Protein AF-A0AAJ0PCZ7-F1 (afdb_monomer_lite)

Foldseek 3Di:
DDPVLDDDDDDDDQDDPDGDDDDPPFDFDFDADPPGTPDDRDTDDPVVDPPSNNVSVVD

Structure (mmCIF, N/CA/C/O backbone):
data_AF-A0AAJ0PCZ7-F1
#
_entry.id   AF-A0AAJ0PCZ7-F1
#
loop_
_atom_site.group_PDB
_atom_site.id
_atom_site.type_symbol
_atom_site.label_atom_id
_atom_site.label_alt_id
_atom_site.label_comp_id
_atom_site.label_asym_id
_atom_site.label_entity_id
_atom_site.label_seq_id
_atom_site.pdbx_PDB_ins_code
_atom_site.Cartn_x
_atom_site.Cartn_y
_atom_site.Cartn_z
_atom_site.occupancy
_atom_site.B_iso_or_equiv
_atom_site.auth_seq_id
_atom_site.auth_comp_id
_atom_site.auth_asym_id
_atom_site.auth_atom_id
_atom_site.pdbx_PDB_model_num
ATOM 1 N N . MET A 1 1 ? 3.935 -1.066 -2.437 1.00 78.38 1 MET A N 1
ATOM 2 C CA . MET A 1 1 ? 4.898 -0.879 -3.545 1.00 78.38 1 MET A CA 1
ATOM 3 C C . MET A 1 1 ? 4.579 0.446 -4.230 1.00 78.38 1 MET A C 1
ATOM 5 O O . MET A 1 1 ? 3.404 0.787 -4.321 1.00 78.38 1 MET A O 1
ATOM 9 N N . LYS A 1 2 ? 5.589 1.223 -4.625 1.00 79.38 2 LYS A N 1
ATOM 10 C CA . LYS A 1 2 ? 5.403 2.472 -5.383 1.00 79.38 2 LYS A CA 1
ATOM 11 C C . LYS A 1 2 ? 5.113 2.178 -6.855 1.00 79.38 2 LYS A C 1
ATOM 13 O O . LYS A 1 2 ? 5.376 1.073 -7.320 1.00 79.38 2 LYS A O 1
ATOM 18 N N . GLU A 1 3 ? 4.640 3.179 -7.596 1.00 77.25 3 GLU A N 1
ATOM 19 C CA . GLU A 1 3 ? 4.389 3.071 -9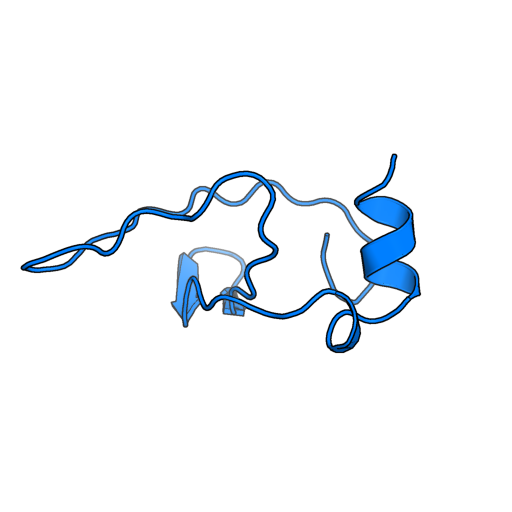.045 1.00 77.25 3 GLU A CA 1
ATOM 20 C C . GLU A 1 3 ? 5.642 2.687 -9.849 1.00 77.25 3 GLU A C 1
ATOM 22 O O . GLU A 1 3 ? 5.550 1.970 -10.845 1.00 77.25 3 GLU A O 1
ATOM 27 N N . ASP A 1 4 ? 6.829 3.096 -9.387 1.00 77.94 4 ASP A N 1
ATOM 28 C CA . ASP A 1 4 ? 8.110 2.726 -10.001 1.00 77.94 4 ASP A CA 1
ATOM 29 C C . ASP A 1 4 ? 8.481 1.243 -9.798 1.00 77.94 4 ASP A C 1
ATOM 31 O O . ASP A 1 4 ? 9.326 0.708 -10.522 1.00 77.94 4 ASP A O 1
ATOM 35 N N . GLY A 1 5 ? 7.796 0.548 -8.888 1.00 72.38 5 GLY A N 1
ATOM 36 C CA . GLY A 1 5 ? 8.056 -0.831 -8.502 1.00 72.38 5 GLY A CA 1
ATOM 37 C C . GLY A 1 5 ? 9.003 -0.991 -7.307 1.00 72.38 5 GLY A C 1
ATOM 38 O O . GLY A 1 5 ? 9.375 -2.108 -6.962 1.00 72.38 5 GLY A O 1
ATOM 39 N N . SER A 1 6 ? 9.401 0.094 -6.645 1.00 79.81 6 SER A N 1
ATOM 40 C CA . SER A 1 6 ? 10.200 0.027 -5.422 1.00 79.81 6 SER A CA 1
ATOM 41 C C . SER A 1 6 ? 9.343 -0.288 -4.190 1.00 79.81 6 SER A C 1
ATOM 43 O O . SER A 1 6 ? 8.151 0.039 -4.097 1.00 79.81 6 SER A O 1
ATOM 45 N N . HIS A 1 7 ? 9.961 -0.956 -3.217 1.00 81.62 7 HIS A N 1
ATOM 46 C CA . HIS A 1 7 ? 9.343 -1.280 -1.937 1.00 81.62 7 HIS A CA 1
ATOM 47 C C . HIS A 1 7 ? 9.672 -0.164 -0.942 1.00 81.62 7 HIS A C 1
ATOM 49 O O . HIS A 1 7 ? 10.829 0.212 -0.776 1.00 81.62 7 HIS A O 1
ATOM 55 N N . GLN A 1 8 ? 8.652 0.375 -0.279 1.00 79.75 8 GLN A N 1
ATOM 56 C CA . GLN A 1 8 ? 8.827 1.315 0.821 1.00 79.75 8 GLN A CA 1
ATOM 57 C C . GLN A 1 8 ? 7.781 1.012 1.886 1.00 79.75 8 GLN A C 1
ATOM 59 O O . GLN A 1 8 ? 6.591 0.926 1.578 1.00 79.75 8 GLN A O 1
ATOM 64 N N . VAL A 1 9 ? 8.243 0.866 3.126 1.00 80.50 9 VAL A N 1
ATOM 65 C CA . VAL A 1 9 ? 7.378 0.814 4.302 1.00 80.50 9 VAL A CA 1
ATOM 66 C C . VAL A 1 9 ? 7.129 2.251 4.736 1.00 80.50 9 VAL A C 1
ATOM 68 O O . VAL A 1 9 ? 8.071 3.003 4.986 1.00 80.50 9 VAL A O 1
ATOM 71 N N . VAL A 1 10 ? 5.861 2.646 4.773 1.00 75.00 10 VAL A N 1
ATOM 72 C CA . VAL A 1 10 ? 5.430 3.958 5.255 1.00 75.00 10 VAL A CA 1
ATOM 73 C C . VAL A 1 10 ? 4.509 3.705 6.443 1.00 75.00 10 VAL A C 1
ATOM 75 O O . VAL A 1 10 ? 3.525 2.984 6.269 1.00 75.00 10 VAL A O 1
ATOM 78 N N . PRO A 1 11 ? 4.806 4.245 7.637 1.00 75.81 11 PRO A N 1
ATOM 79 C CA . PRO A 1 11 ? 3.857 4.192 8.736 1.00 75.81 11 PRO A CA 1
ATOM 80 C C . PRO A 1 11 ? 2.617 5.005 8.347 1.00 75.81 11 PRO A C 1
ATOM 82 O O . PRO A 1 11 ? 2.724 6.167 7.952 1.00 75.81 11 PRO A O 1
ATOM 85 N N . VAL A 1 12 ? 1.448 4.371 8.413 1.00 72.75 12 VAL A N 1
ATOM 86 C CA . VAL A 1 12 ? 0.154 5.008 8.154 1.00 72.75 12 VAL A CA 1
ATOM 87 C C . VAL A 1 12 ? -0.659 4.920 9.433 1.00 72.75 12 VAL A C 1
ATOM 89 O O . VAL A 1 12 ? -0.918 3.826 9.928 1.00 72.75 12 VAL A O 1
ATOM 92 N N . GLU A 1 13 ? -1.071 6.071 9.950 1.00 74.44 13 GLU A N 1
ATOM 93 C CA . GLU A 1 13 ? -1.993 6.161 11.076 1.00 74.44 13 GLU A CA 1
ATOM 94 C C . GLU A 1 13 ? -3.371 6.551 10.545 1.00 74.44 13 GLU A C 1
ATOM 96 O O . GLU A 1 13 ? -3.516 7.542 9.828 1.00 74.44 13 GLU A O 1
ATOM 101 N N . VAL A 1 14 ? -4.389 5.756 10.873 1.00 74.56 14 VAL A N 1
ATOM 102 C CA . VAL A 1 14 ? -5.781 6.081 10.547 1.00 74.56 14 VAL A CA 1
ATOM 103 C C . VAL A 1 14 ? -6.330 6.918 11.697 1.00 74.56 14 VAL A C 1
ATOM 105 O O . VAL A 1 14 ? -6.711 6.381 12.735 1.00 74.56 14 VAL A O 1
ATOM 108 N N . THR A 1 15 ? -6.325 8.239 11.532 1.00 69.44 15 THR A N 1
ATOM 109 C CA . THR A 1 15 ? -6.803 9.198 12.537 1.00 69.44 15 THR A 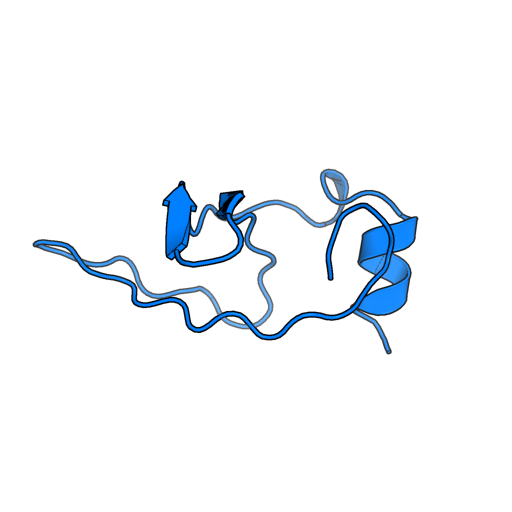CA 1
ATOM 110 C C . THR A 1 15 ? -8.058 9.920 12.043 1.00 69.44 15 THR A C 1
ATOM 112 O O . THR A 1 15 ? -8.214 10.200 10.856 1.00 69.44 15 THR A O 1
ATOM 115 N N . GLY A 1 16 ? -8.995 10.187 12.952 1.00 70.69 16 GLY A N 1
ATOM 116 C CA . GLY A 1 16 ? -10.276 10.835 12.668 1.00 70.69 16 GLY A CA 1
ATOM 117 C C . GLY A 1 16 ? -11.236 10.682 13.848 1.00 70.69 16 GLY A C 1
ATOM 118 O O . GLY A 1 16 ? -10.961 9.909 14.759 1.00 70.69 16 GLY A O 1
ATOM 119 N N . GLU A 1 17 ? -12.355 11.407 13.839 1.00 74.00 17 GLU A N 1
ATOM 120 C CA . GLU A 1 17 ? -13.365 11.331 14.912 1.00 74.00 17 GLU A CA 1
ATOM 121 C C . GLU A 1 17 ? -14.040 9.946 14.972 1.00 74.00 17 GLU A C 1
ATOM 123 O O . GLU A 1 17 ? -14.371 9.457 16.046 1.00 74.00 17 GLU A O 1
ATOM 128 N N . ASN A 1 18 ? -14.163 9.281 13.817 1.00 75.81 18 ASN A N 1
ATOM 129 C CA . ASN A 1 18 ? -14.617 7.897 13.667 1.00 75.81 18 ASN A CA 1
ATOM 130 C C . ASN A 1 18 ? -13.773 7.205 12.578 1.00 75.81 18 ASN A C 1
ATOM 132 O O . ASN A 1 18 ? -14.182 7.159 11.413 1.00 75.81 18 ASN A O 1
ATOM 136 N N . PRO A 1 19 ? -12.554 6.737 12.901 1.00 74.94 19 PRO A N 1
ATOM 137 C CA . PRO A 1 19 ? -11.665 6.153 11.906 1.00 74.94 19 PRO A CA 1
ATOM 138 C C . PRO A 1 19 ? -12.275 4.858 11.366 1.00 74.94 19 PRO A C 1
ATOM 140 O O . PRO A 1 19 ? -12.666 3.980 12.131 1.00 74.94 19 PRO A O 1
ATOM 143 N N . THR A 1 20 ? -12.351 4.722 10.040 1.00 78.00 20 THR A N 1
ATOM 144 C CA . THR A 1 20 ? -12.782 3.466 9.414 1.00 78.00 20 THR A CA 1
ATOM 145 C C . THR A 1 20 ? -11.598 2.498 9.392 1.00 78.00 20 THR A C 1
ATOM 147 O O . THR A 1 20 ? -10.588 2.812 8.754 1.00 78.00 20 THR A O 1
ATOM 150 N N . PRO A 1 21 ? -11.674 1.340 10.074 1.00 81.50 21 PRO A N 1
ATOM 151 C CA . PRO A 1 21 ? -10.589 0.369 10.068 1.00 81.50 21 PRO A CA 1
ATOM 152 C C . PRO A 1 21 ? -10.301 -0.139 8.656 1.00 81.50 21 PRO A C 1
ATOM 154 O O . PRO A 1 21 ? -11.204 -0.293 7.831 1.00 81.50 21 PRO A O 1
ATOM 157 N N . LEU A 1 22 ? -9.034 -0.448 8.388 1.00 82.69 22 LEU A N 1
ATOM 158 C CA . LEU A 1 22 ? -8.652 -1.050 7.117 1.00 82.69 22 LEU A CA 1
ATOM 159 C C . LEU A 1 22 ? -9.212 -2.467 7.013 1.00 82.69 22 LEU A C 1
ATOM 161 O O . LEU A 1 22 ? -9.139 -3.255 7.956 1.00 82.69 22 LEU A O 1
ATOM 165 N N . THR A 1 23 ? -9.748 -2.801 5.842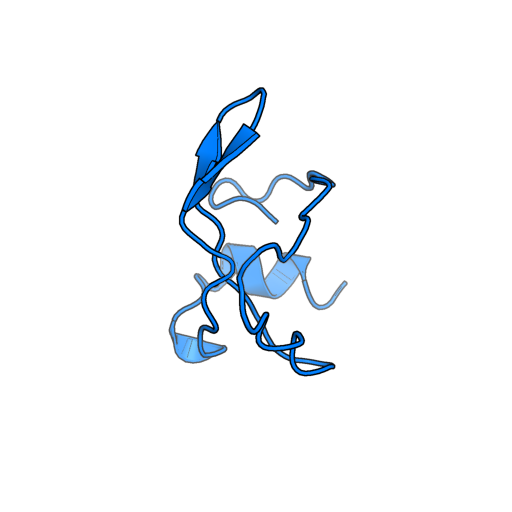 1.00 80.69 23 THR A N 1
ATOM 166 C CA . THR A 1 23 ? -10.229 -4.157 5.575 1.00 80.69 23 THR A CA 1
ATOM 167 C C . THR A 1 23 ? -9.027 -5.082 5.351 1.00 80.69 23 THR A C 1
ATOM 169 O O . THR A 1 23 ? -8.176 -4.771 4.509 1.00 80.69 23 THR A O 1
ATOM 172 N N . PRO A 1 24 ? -8.919 -6.214 6.067 1.00 8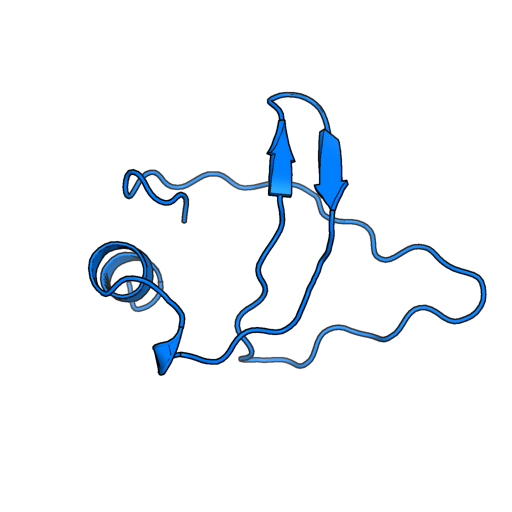2.44 24 PRO A N 1
ATOM 173 C CA . PRO A 1 24 ? -7.837 -7.168 5.845 1.00 82.44 24 PRO A CA 1
ATOM 174 C C . PRO A 1 24 ? -7.883 -7.722 4.414 1.00 82.44 24 PRO A C 1
ATOM 176 O O . PRO A 1 24 ? -8.954 -7.853 3.825 1.00 82.44 24 PRO A O 1
ATOM 179 N N . ASN A 1 25 ? -6.713 -8.039 3.851 1.00 81.56 25 ASN A N 1
ATOM 180 C CA . ASN A 1 25 ? -6.545 -8.507 2.463 1.00 81.56 25 ASN A CA 1
ATOM 181 C C . ASN A 1 25 ? -7.070 -7.543 1.380 1.00 81.56 25 ASN A C 1
ATOM 183 O O . ASN A 1 25 ? -7.298 -7.954 0.243 1.00 81.56 25 ASN A O 1
ATOM 187 N N . SER A 1 26 ? -7.262 -6.264 1.713 1.00 84.56 26 SER A N 1
ATOM 188 C CA . SER A 1 26 ? -7.609 -5.232 0.737 1.00 84.56 26 SER A CA 1
ATOM 189 C C . SER A 1 26 ? -6.379 -4.457 0.274 1.00 84.56 26 SER A C 1
ATOM 191 O O . SER A 1 26 ? -5.345 -4.419 0.945 1.00 84.56 26 SER A O 1
ATOM 193 N N . TYR A 1 27 ? -6.503 -3.816 -0.885 1.00 85.75 27 TYR A N 1
ATOM 194 C CA . TYR A 1 27 ? -5.497 -2.892 -1.380 1.00 85.75 27 TYR A CA 1
ATOM 195 C C . TYR A 1 27 ? -5.920 -1.459 -1.078 1.00 85.75 27 TYR A C 1
ATOM 197 O O . TYR A 1 27 ? -7.074 -1.078 -1.278 1.00 85.75 27 TYR A O 1
ATOM 205 N N . VAL A 1 28 ? -4.963 -0.649 -0.633 1.00 86.81 28 VAL A N 1
ATOM 206 C CA . VAL A 1 28 ? -5.177 0.772 -0.364 1.00 86.81 28 VAL A CA 1
ATOM 207 C C . VAL A 1 28 ? -4.195 1.620 -1.154 1.00 86.81 28 VAL A C 1
ATOM 209 O O . VAL A 1 28 ? -3.017 1.284 -1.289 1.00 86.81 28 VAL A O 1
ATOM 212 N N . LYS A 1 29 ? -4.685 2.742 -1.675 1.00 86.50 29 LYS A N 1
ATOM 213 C CA . LYS A 1 29 ? -3.878 3.787 -2.291 1.00 86.50 29 LYS A CA 1
ATOM 214 C C . LYS A 1 29 ? -3.642 4.898 -1.281 1.00 86.50 29 LYS A C 1
ATOM 216 O O . LYS A 1 29 ? -4.572 5.404 -0.647 1.00 86.50 29 LYS A O 1
ATOM 221 N N . VAL A 1 30 ? -2.380 5.285 -1.174 1.00 86.44 30 VAL A N 1
ATOM 222 C CA . VAL A 1 30 ? -1.916 6.347 -0.290 1.00 86.44 30 VAL A CA 1
ATOM 223 C C . VAL A 1 30 ? -1.031 7.269 -1.117 1.00 86.44 30 VAL A C 1
ATOM 225 O O . VAL A 1 30 ? -0.102 6.804 -1.776 1.00 86.44 30 VAL A O 1
ATOM 228 N N . GLU A 1 31 ? -1.322 8.564 -1.111 1.00 84.69 31 GLU A N 1
ATOM 229 C CA . GLU A 1 31 ? -0.423 9.572 -1.674 1.00 84.69 31 GLU A CA 1
ATOM 230 C C . GLU A 1 31 ? 0.434 10.090 -0.527 1.00 84.69 31 GLU A C 1
ATOM 232 O O . GLU A 1 31 ? -0.100 10.560 0.473 1.00 84.69 31 GLU A O 1
ATOM 237 N N . PHE A 1 32 ? 1.754 9.996 -0.640 1.00 85.00 32 PHE A N 1
ATOM 238 C CA . PHE A 1 32 ? 2.689 10.439 0.390 1.00 85.00 32 PHE A CA 1
ATOM 239 C C . PHE A 1 32 ? 3.879 11.148 -0.252 1.00 85.00 32 PHE A C 1
ATOM 241 O O . PHE A 1 32 ? 4.230 10.889 -1.401 1.00 85.00 32 PHE A O 1
ATOM 248 N N . ASN A 1 33 ? 4.503 12.055 0.494 1.00 83.81 33 ASN A N 1
ATOM 249 C CA . ASN A 1 33 ? 5.817 12.592 0.157 1.00 83.81 33 ASN A CA 1
ATOM 250 C C . ASN A 1 33 ? 6.890 11.923 1.030 1.00 83.81 33 ASN A C 1
ATOM 252 O O . ASN A 1 33 ? 6.582 11.096 1.884 1.00 83.81 33 ASN A O 1
ATOM 256 N N . SER A 1 34 ? 8.155 12.314 0.873 1.00 78.19 34 SER A N 1
ATOM 257 C CA . SER A 1 34 ? 9.279 11.714 1.608 1.00 78.19 34 SER A CA 1
ATOM 258 C C . SER A 1 34 ? 9.171 11.765 3.141 1.00 78.19 34 SER A C 1
ATOM 260 O O . SER A 1 34 ? 9.955 11.098 3.806 1.00 78.19 34 SER A O 1
ATOM 262 N N . LYS A 1 35 ? 8.258 12.565 3.713 1.00 80.56 35 LYS A N 1
ATOM 263 C CA . LYS A 1 35 ? 8.118 12.767 5.164 1.00 80.56 35 LYS A CA 1
ATOM 264 C C . LYS A 1 35 ? 6.755 12.360 5.733 1.00 80.56 35 LYS A C 1
ATOM 266 O O . LYS A 1 35 ? 6.694 12.033 6.910 1.00 80.56 35 LYS A O 1
ATOM 271 N N . ARG A 1 36 ? 5.665 12.441 4.959 1.00 80.94 36 ARG A N 1
ATOM 272 C CA . ARG A 1 36 ? 4.292 12.235 5.455 1.00 80.94 36 ARG A CA 1
ATOM 273 C C . ARG A 1 36 ? 3.319 11.783 4.369 1.00 80.94 36 ARG A C 1
ATOM 275 O O . ARG A 1 36 ? 3.506 12.082 3.189 1.00 80.94 36 ARG A O 1
ATOM 282 N N . VAL A 1 37 ? 2.231 11.151 4.798 1.00 82.69 37 VAL A N 1
ATOM 283 C CA . VAL A 1 37 ? 1.042 10.915 3.970 1.00 82.69 37 VAL A CA 1
ATOM 284 C C . VAL A 1 37 ? 0.358 12.253 3.669 1.00 82.69 37 VAL A C 1
ATOM 286 O O . VAL A 1 37 ? 0.201 13.100 4.543 1.00 82.69 37 VAL A O 1
ATOM 289 N N . LEU A 1 38 ? 0.001 12.461 2.406 1.00 84.62 38 LEU A N 1
ATOM 290 C CA . LEU A 1 38 ? -0.749 13.612 1.909 1.00 84.62 38 LEU A CA 1
ATOM 291 C C . LEU A 1 38 ? -2.237 13.285 1.759 1.00 84.62 38 LEU A C 1
ATOM 293 O O . LEU A 1 38 ? -3.068 14.139 2.055 1.00 84.62 38 LEU A O 1
ATOM 297 N N . LYS A 1 39 ? -2.575 12.074 1.289 1.00 82.25 39 LYS A N 1
ATOM 298 C CA . LYS A 1 39 ? -3.962 11.609 1.129 1.00 82.25 39 LYS A CA 1
ATOM 299 C C . LYS A 1 39 ? -4.103 10.107 1.346 1.00 82.25 39 LYS A C 1
ATOM 301 O O . LYS A 1 39 ? -3.224 9.329 0.969 1.00 82.25 39 LYS A O 1
ATOM 306 N N . GLY A 1 40 ? -5.278 9.714 1.830 1.00 77.38 40 GLY A N 1
ATOM 307 C CA . GLY A 1 40 ? -5.637 8.327 2.109 1.00 77.38 40 GLY A CA 1
ATOM 308 C C . GLY A 1 40 ? -5.410 7.948 3.573 1.00 77.38 40 GLY A C 1
ATOM 309 O O . GLY A 1 40 ? -5.154 8.831 4.390 1.00 77.38 40 GLY A O 1
ATOM 310 N N . PRO A 1 41 ? -5.503 6.651 3.907 1.00 81.00 41 PRO A N 1
ATOM 311 C CA . PRO A 1 41 ? -5.625 5.503 2.997 1.00 81.00 41 PRO A CA 1
ATOM 312 C C . PRO A 1 41 ? -7.005 5.389 2.323 1.00 81.00 41 PRO A C 1
ATOM 314 O O . PRO A 1 41 ? -8.029 5.456 2.990 1.00 81.00 41 PRO A O 1
ATOM 317 N N . ASN A 1 42 ? -7.033 5.196 0.998 1.00 83.31 42 ASN A N 1
ATOM 318 C CA . ASN A 1 42 ? -8.263 4.963 0.228 1.00 83.31 42 ASN A CA 1
ATOM 319 C C . ASN A 1 42 ? -8.291 3.536 -0.320 1.00 83.31 42 ASN A C 1
ATOM 321 O O . ASN A 1 42 ? -7.336 3.125 -0.979 1.00 83.31 42 ASN A O 1
ATOM 325 N N . THR A 1 43 ? -9.377 2.798 -0.112 1.00 83.25 43 THR A N 1
ATOM 326 C CA . THR A 1 43 ? -9.539 1.451 -0.678 1.00 83.25 43 THR A CA 1
ATOM 327 C C . THR A 1 43 ? -9.555 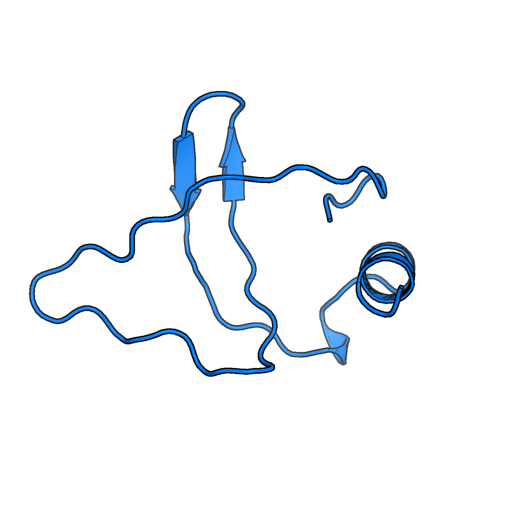1.504 -2.204 1.00 83.25 43 THR A C 1
ATOM 329 O O . THR A 1 43 ? -10.259 2.317 -2.802 1.00 83.25 43 THR A O 1
ATOM 332 N N . VAL A 1 44 ? -8.785 0.625 -2.841 1.00 85.56 44 VAL A N 1
ATOM 333 C CA . VAL A 1 44 ? -8.744 0.462 -4.298 1.00 85.56 44 VAL A CA 1
ATOM 334 C C . VAL A 1 44 ? -8.917 -1.001 -4.676 1.00 85.56 44 VAL A C 1
ATOM 336 O O . VAL A 1 44 ? -8.539 -1.912 -3.941 1.00 85.56 44 VAL A O 1
ATOM 339 N N . SER A 1 45 ? -9.501 -1.237 -5.847 1.00 85.44 45 SER A N 1
ATOM 340 C CA . SER A 1 45 ? -9.683 -2.595 -6.367 1.00 85.44 45 SER A CA 1
ATOM 341 C C . SER A 1 45 ? -8.412 -3.104 -7.046 1.00 85.44 45 SER A C 1
ATOM 343 O O . SER A 1 45 ? -7.691 -2.318 -7.658 1.00 85.44 45 SER A O 1
ATOM 345 N N . LYS A 1 46 ? -8.183 -4.428 -7.038 1.00 83.12 46 LYS A N 1
ATOM 346 C CA . LYS A 1 46 ? -7.034 -5.082 -7.710 1.00 83.12 46 LYS A CA 1
ATOM 347 C C . LYS A 1 46 ? -6.873 -4.635 -9.173 1.00 83.12 46 LYS A C 1
ATOM 349 O O . LYS A 1 46 ? -5.761 -4.402 -9.626 1.00 83.12 46 LYS A O 1
ATOM 354 N N . ASN A 1 47 ? -7.989 -4.412 -9.870 1.00 84.56 47 ASN A N 1
ATOM 355 C CA . ASN A 1 47 ? -8.026 -3.991 -11.276 1.00 84.56 47 ASN A CA 1
ATOM 356 C C . ASN A 1 47 ? -7.578 -2.534 -11.509 1.00 84.56 47 ASN A C 1
ATOM 358 O O . ASN A 1 47 ? -7.273 -2.164 -12.636 1.00 84.56 47 ASN A O 1
ATOM 362 N N . GLN A 1 48 ? -7.567 -1.699 -10.466 1.00 85.12 48 GLN A N 1
ATOM 363 C CA . GLN A 1 48 ? -7.104 -0.307 -10.530 1.00 85.12 48 GLN A CA 1
ATOM 364 C C . GLN A 1 48 ? -5.610 -0.176 -10.211 1.00 85.12 48 GLN A C 1
ATOM 366 O O . GLN A 1 48 ? -5.048 0.915 -10.298 1.00 85.12 48 GLN A O 1
ATOM 371 N N . ILE A 1 49 ? -4.968 -1.277 -9.817 1.00 84.19 49 ILE A N 1
ATOM 372 C CA . ILE A 1 49 ? -3.552 -1.317 -9.478 1.00 84.19 49 ILE A CA 1
ATOM 373 C C . ILE A 1 49 ? -2.778 -1.653 -10.753 1.00 84.19 49 ILE A C 1
ATOM 375 O O . ILE A 1 49 ? -3.075 -2.662 -11.396 1.00 84.19 49 ILE A O 1
ATOM 379 N N . PRO A 1 50 ? -1.766 -0.854 -11.132 1.00 86.00 50 PRO A N 1
ATOM 380 C CA . PRO A 1 50 ? -0.916 -1.185 -12.266 1.00 86.00 50 PRO A CA 1
ATOM 381 C C . PRO A 1 50 ? -0.306 -2.584 -12.107 1.00 86.00 50 PRO A C 1
ATOM 383 O O . PRO A 1 50 ? 0.199 -2.920 -11.036 1.00 86.00 50 PRO A O 1
ATOM 386 N N . ALA A 1 51 ? -0.288 -3.386 -13.177 1.00 84.00 51 ALA A N 1
ATOM 387 C CA . ALA A 1 51 ? 0.176 -4.779 -13.133 1.00 84.00 51 ALA A CA 1
ATOM 388 C C . ALA A 1 51 ? 1.593 -4.932 -12.544 1.00 84.00 51 ALA A C 1
ATOM 390 O O . ALA A 1 51 ? 1.870 -5.885 -11.820 1.00 84.00 51 ALA A O 1
ATOM 391 N N . LYS A 1 52 ? 2.470 -3.950 -12.791 1.00 81.50 52 LYS A N 1
ATOM 392 C CA . LYS A 1 52 ? 3.822 -3.885 -12.216 1.00 81.50 52 LYS A CA 1
ATOM 393 C C . LYS A 1 52 ? 3.807 -3.798 -10.685 1.00 81.50 52 LYS A C 1
ATOM 395 O O . LYS A 1 52 ? 4.609 -4.451 -10.029 1.00 81.50 52 LYS A O 1
ATOM 400 N N . VAL A 1 53 ? 2.892 -2.995 -10.139 1.00 82.56 53 VAL A N 1
ATOM 401 C CA . VAL A 1 53 ? 2.710 -2.796 -8.695 1.00 82.56 53 VAL A CA 1
ATOM 402 C C . VAL A 1 53 ? 2.095 -4.043 -8.066 1.00 82.56 53 VAL A C 1
ATOM 404 O O . VAL A 1 53 ? 2.496 -4.472 -6.988 1.00 82.56 53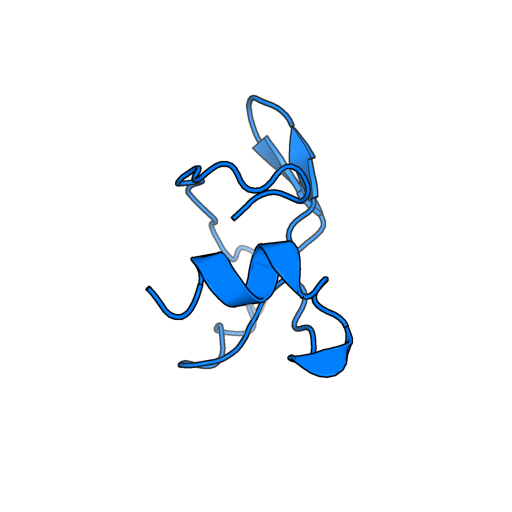 VAL A O 1
ATOM 407 N N . LEU A 1 54 ? 1.139 -4.650 -8.769 1.00 81.62 54 LEU A N 1
ATOM 408 C CA . LEU A 1 54 ? 0.470 -5.861 -8.321 1.00 81.62 54 LEU A CA 1
ATOM 409 C C . LEU A 1 54 ? 1.429 -7.058 -8.244 1.00 81.62 54 LEU A C 1
ATOM 411 O O . LEU A 1 54 ? 1.459 -7.759 -7.239 1.00 81.62 54 LEU A O 1
ATOM 415 N N . ALA A 1 55 ? 2.279 -7.237 -9.257 1.00 79.81 55 ALA A N 1
ATOM 416 C CA . ALA A 1 55 ? 3.260 -8.319 -9.303 1.00 79.81 55 ALA A CA 1
ATOM 417 C C . ALA A 1 55 ? 4.299 -8.274 -8.164 1.00 79.81 55 ALA A C 1
ATOM 419 O O . ALA A 1 55 ? 4.871 -9.307 -7.829 1.00 79.81 55 ALA A O 1
ATOM 420 N N . GLY A 1 56 ? 4.567 -7.102 -7.575 1.00 73.00 56 GLY A N 1
ATOM 421 C CA . GLY A 1 56 ? 5.435 -6.988 -6.396 1.00 73.00 56 GLY A CA 1
ATOM 422 C C . GLY A 1 56 ? 4.708 -7.046 -5.053 1.00 73.00 56 GLY A C 1
ATOM 423 O O . GLY A 1 56 ? 5.374 -7.060 -4.024 1.00 73.00 56 GLY A O 1
ATOM 424 N N . LEU A 1 57 ? 3.371 -7.060 -5.048 1.00 74.69 57 LEU A N 1
ATOM 425 C CA . LEU A 1 57 ? 2.551 -7.277 -3.849 1.00 74.69 57 LEU A CA 1
ATOM 426 C C . LEU A 1 57 ? 2.259 -8.767 -3.606 1.00 74.69 57 LEU A C 1
ATOM 428 O O . LEU A 1 57 ? 2.086 -9.157 -2.460 1.00 74.69 57 LEU A O 1
ATOM 432 N N . ASP A 1 58 ? 2.206 -9.578 -4.667 1.00 62.84 58 ASP A N 1
ATOM 433 C CA . ASP A 1 58 ? 1.986 -11.036 -4.632 1.00 62.84 58 ASP A CA 1
ATOM 434 C C . ASP A 1 58 ? 3.301 -11.848 -4.393 1.00 62.84 58 ASP A C 1
ATOM 436 O O . ASP A 1 58 ? 3.353 -13.042 -4.689 1.00 62.84 58 ASP A O 1
ATOM 440 N N . LYS A 1 59 ? 4.377 -11.218 -3.887 1.00 53.38 59 LYS A N 1
ATOM 441 C CA . LYS A 1 59 ? 5.685 -11.839 -3.572 1.00 53.38 59 LYS A CA 1
ATOM 442 C C . LYS A 1 59 ? 5.985 -11.800 -2.080 1.00 53.38 59 LYS A C 1
ATOM 444 O O . LYS A 1 59 ? 6.560 -12.799 -1.599 1.00 53.38 59 LYS A O 1
#

Organism: NCBI:txid1293592

Radius of gyration: 12.06 Å; chains: 1; bounding box: 25×26×28 Å

InterPro domains:
  IPR036166 YxeA-like superfamily [G3DSA:2.40.50.480] (1-59)
  IPR036166 YxeA-like superfamily [SSF159121] (2-57)

pLDDT: mean 79.6, std 5.98, range [53.38, 86.81]

Sequence (59 aa):
MKEDGSHQVVPVEVTGENPTPLTPNSYVKVEFNSKRVLKGPNTVSKNQIPAKVLAGLDK

Secondary structure (DSSP, 8-state):
--TTS----------SSSPPPPPTT-EEEEEE-SSSEEEEEEEE-GGGS-HHHHHTT--